Protein AF-A0A6H1Z7C5-F1 (afdb_monomer_lite)

pLDDT: mean 90.05, std 9.78, range [38.94, 96.81]

Organism: NCBI:txid1070528

Foldseek 3Di:
DFDWDKDFDADPVRDGPQKIFIARPVVRDTPDIGNDPVVSVVVNVVVVVVVVVVVVVVVVVVVVLVCCCVVVVDDPVVVVVVCVVPVPD

Radius of gyration: 20.12 Å; chains: 1; bounding box: 49×24×47 Å

Sequence (89 aa):
MVKMGIHYEQDDAGVLTGKVQVVDEDLDIVLDTFDTEEEAETEMAKLQAEFDRNDKVQAEYLEWETACLTRHEISKDDLREYLVNVVVI

Secondary structure (DSSP, 8-state):
---EEEEEEE-TTS-EEEEEEEEETTTTEEEEEESSHHHHHHHHHHHHHHHHHHHHHHHHHHHHHHHHHHHHT--HHHHHHHHHHHS--

Structure (mmCIF, N/CA/C/O backbone):
data_AF-A0A6H1Z7C5-F1
#
_entry.id   AF-A0A6H1Z7C5-F1
#
loop_
_atom_site.group_PDB
_atom_site.id
_atom_site.type_symbol
_atom_site.label_atom_id
_atom_site.label_alt_id
_atom_site.label_comp_id
_atom_site.label_asym_id
_atom_site.label_entity_id
_atom_site.label_seq_id
_atom_site.pdbx_PDB_ins_code
_atom_site.Cartn_x
_atom_site.Cartn_y
_atom_site.Cartn_z
_atom_site.occupancy
_atom_site.B_iso_or_equiv
_atom_site.auth_seq_id
_atom_site.auth_comp_id
_atom_site.auth_asym_id
_atom_site.auth_atom_id
_atom_site.pdbx_PDB_model_num
ATOM 1 N N . MET A 1 1 ? 0.391 6.983 -4.504 1.00 68.81 1 MET A N 1
ATOM 2 C CA . MET A 1 1 ? 0.108 7.137 -3.067 1.00 68.81 1 MET A CA 1
ATOM 3 C C . MET A 1 1 ? -1.339 6.777 -2.821 1.00 68.81 1 MET A C 1
ATOM 5 O O . MET A 1 1 ? -2.218 7.470 -3.320 1.00 68.81 1 MET A O 1
ATOM 9 N N . VAL A 1 2 ? -1.551 5.657 -2.134 1.00 82.69 2 VAL A N 1
ATOM 10 C CA . VAL A 1 2 ? -2.880 5.183 -1.739 1.00 82.69 2 VAL A CA 1
ATOM 11 C C . VAL A 1 2 ? -3.461 6.106 -0.666 1.00 82.69 2 VAL A C 1
ATOM 13 O O . VAL A 1 2 ? -2.705 6.644 0.150 1.00 82.69 2 VAL A O 1
ATOM 16 N N . LYS A 1 3 ? -4.779 6.299 -0.661 1.00 91.00 3 LYS A N 1
ATOM 17 C CA . LYS A 1 3 ? -5.474 7.040 0.390 1.00 91.00 3 LYS A CA 1
ATOM 18 C C . LYS A 1 3 ? -6.102 6.049 1.365 1.00 91.00 3 LYS A C 1
ATOM 20 O O . LYS A 1 3 ? -7.065 5.382 1.014 1.00 91.00 3 LYS A O 1
ATOM 25 N N . MET A 1 4 ? -5.547 5.937 2.571 1.00 93.88 4 MET A N 1
ATOM 26 C CA . MET A 1 4 ? -6.078 5.028 3.592 1.00 93.88 4 MET A CA 1
ATOM 27 C C . MET A 1 4 ? -6.879 5.753 4.667 1.00 93.88 4 MET A C 1
ATOM 29 O O . MET A 1 4 ? -6.516 6.858 5.079 1.00 93.88 4 MET A O 1
ATOM 33 N N . GLY A 1 5 ? -7.935 5.090 5.134 1.00 93.75 5 GLY A N 1
ATOM 34 C CA . GLY A 1 5 ? -8.815 5.549 6.201 1.00 93.75 5 GLY A CA 1
ATOM 35 C C . GLY A 1 5 ? -9.100 4.450 7.223 1.00 93.75 5 GLY A C 1
ATOM 36 O O . GLY A 1 5 ? -9.001 3.259 6.924 1.00 93.75 5 GLY A O 1
ATOM 37 N N . ILE A 1 6 ? -9.460 4.864 8.438 1.00 95.69 6 ILE A N 1
ATOM 38 C CA . ILE A 1 6 ? -9.911 3.974 9.511 1.00 95.69 6 ILE A CA 1
ATOM 39 C C . ILE A 1 6 ? -11.428 4.083 9.640 1.00 95.69 6 ILE A C 1
ATOM 41 O O . ILE A 1 6 ? -11.975 5.175 9.808 1.00 95.69 6 ILE A O 1
ATOM 45 N N . HIS A 1 7 ? -12.103 2.939 9.601 1.00 94.44 7 HIS A N 1
ATOM 46 C CA . HIS A 1 7 ? -13.552 2.835 9.713 1.00 94.44 7 HIS A CA 1
ATOM 47 C C . HIS A 1 7 ? -13.938 1.810 10.770 1.00 94.44 7 HIS A C 1
ATOM 49 O O . HIS A 1 7 ? -13.258 0.813 10.963 1.00 94.44 7 HIS A O 1
ATOM 55 N N . TYR A 1 8 ? -15.051 2.030 11.460 1.00 94.56 8 TYR A N 1
ATOM 56 C CA . TYR A 1 8 ? -15.587 1.022 12.368 1.00 94.56 8 TYR A CA 1
ATOM 57 C C . TYR A 1 8 ? -16.466 0.051 11.584 1.00 94.56 8 TYR A C 1
ATOM 59 O O . TYR A 1 8 ? -17.381 0.488 10.881 1.00 94.56 8 TYR A O 1
ATOM 67 N N . GLU A 1 9 ? -16.199 -1.247 11.718 1.00 94.88 9 GLU A N 1
ATOM 68 C CA . GLU A 1 9 ? -16.947 -2.286 11.012 1.00 94.88 9 GLU A CA 1
ATOM 69 C C . GLU A 1 9 ? -18.419 -2.272 11.444 1.00 94.88 9 GLU A C 1
ATOM 71 O O . GLU A 1 9 ? -18.752 -2.174 12.633 1.00 94.88 9 GLU A O 1
ATOM 76 N N . GLN A 1 10 ? -19.298 -2.397 10.453 1.00 94.06 10 GLN A N 1
ATOM 77 C CA . GLN A 1 10 ? -20.737 -2.533 10.627 1.00 94.06 10 GLN A CA 1
ATOM 78 C C . GLN A 1 10 ? -21.205 -3.870 10.057 1.00 94.06 10 GLN A C 1
ATOM 80 O O . GLN A 1 10 ? -20.726 -4.303 9.011 1.00 94.06 10 GLN A O 1
ATOM 85 N N . ASP A 1 11 ? -22.150 -4.511 10.742 1.00 90.69 11 ASP A N 1
ATOM 86 C CA . ASP A 1 11 ? -22.857 -5.671 10.204 1.00 90.69 11 ASP A CA 1
ATOM 87 C C . ASP A 1 11 ? -23.881 -5.271 9.122 1.00 90.69 11 ASP A C 1
ATOM 89 O O . ASP A 1 11 ? -24.121 -4.090 8.855 1.00 90.69 11 ASP A O 1
ATOM 93 N N . ASP A 1 12 ? -24.544 -6.264 8.525 1.00 92.25 12 ASP A N 1
ATOM 94 C CA . ASP A 1 12 ? -25.573 -6.052 7.493 1.00 92.25 12 ASP A CA 1
ATOM 95 C C . ASP A 1 12 ? -26.779 -5.218 7.981 1.00 92.25 12 ASP A C 1
ATOM 97 O O . ASP A 1 12 ? -27.582 -4.742 7.176 1.00 92.25 12 ASP A O 1
ATOM 101 N N . ALA A 1 13 ? -26.937 -5.049 9.298 1.00 92.31 13 ALA A N 1
ATOM 102 C CA . ALA A 1 13 ? -27.971 -4.229 9.919 1.00 92.31 13 ALA A CA 1
ATOM 103 C C . ALA A 1 13 ? -27.482 -2.808 10.274 1.00 92.31 13 ALA A C 1
ATOM 105 O O . ALA A 1 13 ? -28.266 -2.012 10.800 1.00 92.31 13 ALA A O 1
ATOM 106 N N . GLY A 1 14 ? -26.222 -2.470 9.976 1.00 90.75 14 GLY A N 1
ATOM 107 C CA . GLY A 1 14 ? -25.603 -1.181 10.293 1.00 90.75 14 GLY A CA 1
ATOM 108 C C . GLY A 1 14 ? -25.164 -1.048 11.755 1.00 90.75 14 GLY A C 1
ATOM 109 O O . GLY A 1 14 ? -24.969 0.069 12.239 1.00 90.75 14 GLY A O 1
ATOM 110 N N . VAL A 1 15 ? -25.051 -2.157 12.490 1.00 92.88 15 VAL A N 1
ATOM 111 C CA . VAL A 1 15 ? -24.639 -2.174 13.898 1.00 92.88 15 VAL A CA 1
ATOM 112 C C . VAL A 1 15 ? -23.128 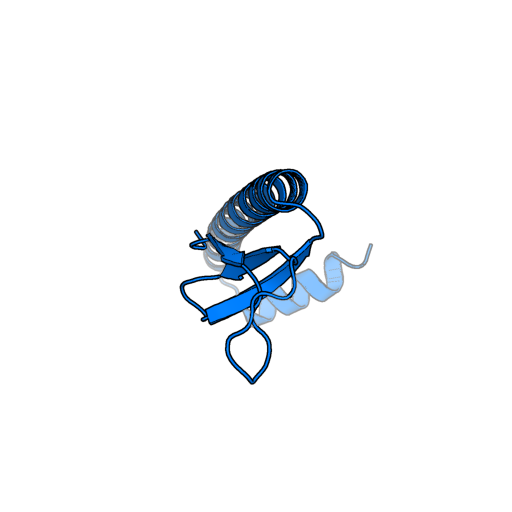-2.347 13.990 1.00 92.88 15 VAL A C 1
ATOM 114 O O . VAL A 1 15 ? -22.553 -3.215 13.340 1.00 92.88 15 VAL A O 1
ATOM 117 N N . LEU A 1 16 ? -22.484 -1.535 14.835 1.00 93.12 16 LEU A N 1
ATOM 118 C CA . LEU A 1 16 ? -21.047 -1.629 15.089 1.00 93.12 16 LEU A CA 1
ATOM 119 C C . LEU A 1 16 ? -20.692 -2.992 15.695 1.00 93.12 16 LEU A C 1
ATOM 121 O O . LEU A 1 16 ? -21.203 -3.351 16.759 1.00 93.12 16 LEU A O 1
ATOM 125 N N . THR A 1 17 ? -19.773 -3.714 15.059 1.00 92.50 17 THR A N 1
ATOM 126 C CA . THR A 1 17 ? -19.306 -5.031 15.532 1.00 92.50 17 THR A CA 1
ATOM 127 C C . THR A 1 17 ? -18.257 -4.914 16.642 1.00 92.50 17 THR A C 1
ATOM 129 O O . THR A 1 17 ? -17.971 -5.884 17.347 1.00 92.50 17 THR A O 1
ATOM 132 N N . GLY A 1 18 ? -17.687 -3.717 16.807 1.00 91.38 18 GLY A N 1
ATOM 133 C CA . GLY A 1 18 ? -16.554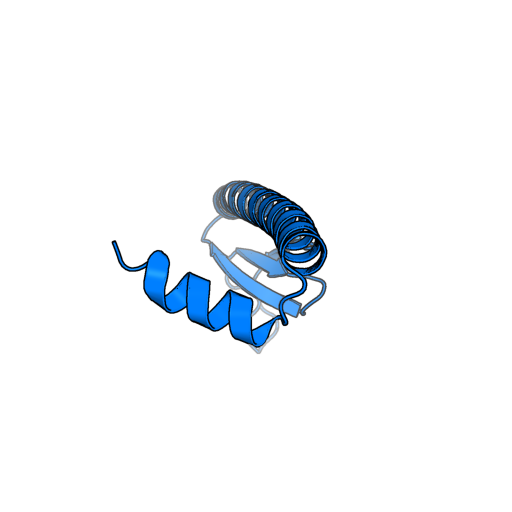 -3.451 17.689 1.00 91.38 18 GLY A CA 1
ATOM 134 C C . GLY A 1 18 ? -15.191 -3.696 17.038 1.00 91.38 18 GLY A C 1
ATOM 135 O O . GLY A 1 18 ? -14.187 -3.534 17.722 1.00 91.38 18 GLY A O 1
ATOM 136 N N . LYS A 1 19 ? -15.144 -4.066 15.751 1.00 94.62 19 LYS A N 1
ATOM 137 C CA . LYS A 1 19 ? -13.904 -4.151 14.971 1.00 94.62 19 LYS A CA 1
ATOM 138 C C . LYS A 1 19 ? -13.614 -2.845 14.235 1.00 94.62 19 LYS A C 1
ATOM 140 O O . LYS A 1 19 ? -14.518 -2.052 13.958 1.00 94.62 19 LYS A O 1
ATOM 145 N N . VAL A 1 20 ? -12.347 -2.644 13.901 1.00 96.69 20 VAL A N 1
ATOM 146 C CA . VAL A 1 20 ? -11.835 -1.457 13.214 1.00 96.69 20 VAL A CA 1
ATOM 147 C C . VAL A 1 20 ? -11.166 -1.885 11.912 1.00 96.69 20 VAL A C 1
ATOM 149 O O . VAL A 1 20 ? -10.342 -2.785 11.907 1.00 96.69 20 VAL A O 1
ATOM 152 N N . GLN A 1 21 ? -11.521 -1.263 10.799 1.00 96.81 21 GLN A N 1
ATOM 153 C CA . GLN A 1 21 ? -11.069 -1.591 9.453 1.00 96.81 21 GLN A CA 1
ATOM 154 C C . GLN A 1 21 ? -10.119 -0.519 8.937 1.00 96.81 21 GLN A C 1
ATOM 156 O O . GLN A 1 21 ? -10.403 0.673 9.055 1.00 96.81 21 GLN A O 1
ATOM 161 N N . VAL A 1 22 ? -9.022 -0.952 8.321 1.00 95.75 22 VAL A N 1
ATOM 162 C CA . VAL A 1 22 ? -8.185 -0.093 7.479 1.00 95.75 22 VAL A CA 1
ATOM 163 C C . VAL A 1 22 ? -8.657 -0.272 6.041 1.00 95.75 22 VAL A C 1
ATOM 165 O O . VAL A 1 22 ? -8.730 -1.397 5.544 1.00 95.75 22 VAL A O 1
ATOM 168 N N . VAL A 1 23 ? -9.000 0.828 5.382 1.00 95.50 23 VAL A N 1
ATOM 169 C CA . VAL A 1 23 ? -9.650 0.844 4.066 1.00 95.50 23 VAL A CA 1
ATOM 170 C C . VAL A 1 23 ? -8.802 1.652 3.096 1.00 95.50 23 VAL A C 1
ATOM 172 O O . VAL A 1 23 ? -8.297 2.711 3.459 1.00 95.50 23 VAL A O 1
ATOM 175 N N . ASP A 1 24 ? -8.659 1.168 1.866 1.00 93.38 24 ASP A N 1
ATOM 176 C CA . ASP A 1 24 ? -8.245 1.991 0.729 1.00 93.38 24 ASP A CA 1
ATOM 177 C C . ASP A 1 24 ? -9.475 2.764 0.239 1.00 93.38 24 ASP A C 1
ATOM 179 O O . ASP A 1 24 ? -10.403 2.191 -0.334 1.00 93.38 24 ASP A O 1
ATOM 183 N N . GLU A 1 25 ? -9.496 4.065 0.513 1.00 91.81 25 GLU A N 1
ATOM 184 C CA . GLU A 1 25 ? -10.630 4.947 0.236 1.00 91.81 25 GLU A CA 1
ATOM 185 C C . GLU A 1 25 ? -10.840 5.202 -1.261 1.00 91.81 25 GLU A C 1
ATOM 187 O O . GLU A 1 25 ? -11.940 5.579 -1.666 1.00 91.81 25 GLU A O 1
ATOM 192 N N . ASP A 1 26 ? -9.806 5.030 -2.088 1.00 92.19 26 ASP A N 1
ATOM 193 C CA . ASP A 1 26 ? -9.914 5.251 -3.531 1.00 92.19 26 ASP A CA 1
ATOM 194 C C . ASP A 1 26 ? -10.549 4.040 -4.225 1.00 92.19 26 ASP A C 1
ATOM 196 O O . ASP A 1 26 ? -11.300 4.191 -5.194 1.00 92.19 26 ASP A O 1
ATOM 200 N N . LEU A 1 27 ? -10.246 2.837 -3.731 1.00 89.38 27 LEU A N 1
ATOM 201 C CA . LEU A 1 27 ? -10.767 1.577 -4.263 1.00 89.38 27 LEU A CA 1
ATOM 202 C C . LEU A 1 27 ? -11.989 1.045 -3.504 1.00 89.38 27 LEU A C 1
ATOM 204 O O . LEU A 1 27 ? -12.605 0.091 -3.979 1.00 89.38 27 LEU A O 1
ATOM 208 N N . ASP A 1 28 ? -12.346 1.660 -2.374 1.00 89.50 28 ASP A N 1
ATOM 209 C CA . ASP A 1 28 ? -13.417 1.221 -1.469 1.00 89.50 28 ASP A CA 1
ATOM 210 C C . ASP A 1 28 ? -13.243 -0.253 -1.053 1.00 89.50 28 ASP A C 1
ATOM 212 O O . ASP A 1 28 ? -14.175 -1.060 -1.078 1.00 89.50 28 ASP A O 1
ATOM 216 N N . ILE A 1 29 ? -11.999 -0.631 -0.729 1.00 93.00 29 ILE A N 1
ATOM 217 C CA . ILE A 1 29 ? -11.645 -1.993 -0.307 1.00 93.00 29 ILE A CA 1
ATOM 218 C C . ILE A 1 29 ? -11.096 -2.002 1.113 1.00 93.00 29 ILE A C 1
ATOM 220 O O . ILE A 1 29 ? -10.231 -1.207 1.479 1.00 93.00 29 ILE A O 1
ATOM 224 N N . VAL A 1 30 ? -11.560 -2.963 1.908 1.00 94.12 30 VAL A N 1
ATOM 225 C CA . VAL A 1 30 ? -10.969 -3.258 3.215 1.00 94.12 30 VAL A CA 1
ATOM 226 C C . VAL A 1 30 ? -9.622 -3.938 2.987 1.00 94.12 30 VAL A C 1
ATOM 228 O O . VAL A 1 30 ? -9.553 -4.986 2.342 1.00 94.12 30 VAL A O 1
ATOM 231 N N . LEU A 1 31 ? -8.558 -3.334 3.512 1.00 93.31 31 LEU A N 1
ATOM 232 C CA . LEU A 1 31 ? -7.209 -3.893 3.487 1.00 93.31 31 LEU A CA 1
ATOM 233 C C . LEU A 1 31 ? -7.024 -4.899 4.623 1.00 93.31 31 LEU A C 1
ATOM 235 O O . LEU A 1 31 ? -6.493 -5.983 4.391 1.00 93.31 31 LEU A O 1
ATOM 239 N N . ASP A 1 32 ? -7.481 -4.547 5.829 1.00 95.69 32 ASP A N 1
ATOM 240 C CA . A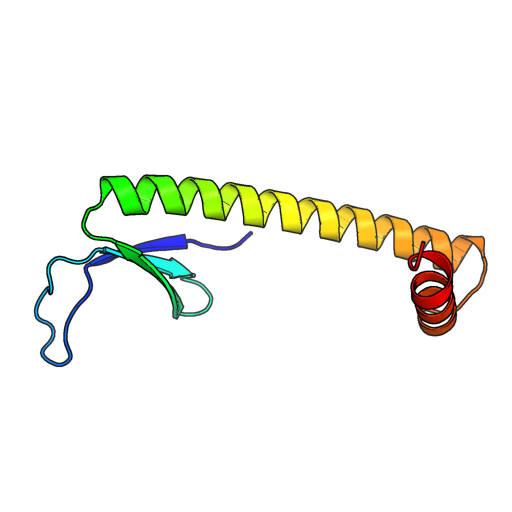SP A 1 32 ? -7.425 -5.422 7.002 1.00 95.69 32 ASP A CA 1
ATOM 241 C C . ASP A 1 32 ? -8.415 -4.982 8.103 1.00 95.69 32 ASP A C 1
ATOM 243 O O . ASP A 1 32 ? -8.989 -3.890 8.041 1.00 95.69 32 ASP A O 1
ATOM 247 N N . THR A 1 33 ? -8.649 -5.838 9.102 1.00 95.62 33 THR A N 1
ATOM 248 C CA . THR A 1 33 ? -9.587 -5.621 10.219 1.00 95.62 33 THR A CA 1
ATOM 249 C C . THR A 1 33 ? -8.961 -6.002 11.564 1.00 95.62 33 THR A C 1
ATOM 251 O O . THR A 1 33 ? -8.404 -7.085 11.719 1.00 95.62 33 THR A O 1
ATOM 254 N N . PHE A 1 34 ? -9.118 -5.136 12.563 1.00 96.44 34 PHE A N 1
ATOM 255 C CA . PHE A 1 34 ? -8.456 -5.186 13.864 1.00 96.44 34 PHE A CA 1
ATOM 256 C C . PHE A 1 34 ? -9.442 -5.102 15.029 1.00 96.44 34 PHE A C 1
ATOM 258 O O . PHE A 1 34 ? -10.599 -4.698 14.877 1.00 96.44 34 PHE A O 1
ATOM 265 N N . ASP A 1 35 ? -8.961 -5.465 16.218 1.00 95.31 35 ASP A N 1
ATOM 266 C CA . ASP A 1 35 ? -9.752 -5.435 17.449 1.00 95.31 35 ASP A CA 1
ATOM 267 C C . ASP A 1 35 ? -9.755 -4.047 18.095 1.00 95.31 35 ASP A C 1
ATOM 269 O O . ASP A 1 35 ? -10.676 -3.715 18.843 1.00 95.31 35 ASP A O 1
ATOM 273 N N . THR A 1 36 ? -8.731 -3.237 17.818 1.00 95.94 36 THR A N 1
ATOM 274 C CA . THR A 1 36 ? -8.553 -1.913 18.416 1.00 95.94 36 THR A CA 1
ATOM 275 C C . THR A 1 36 ? -8.129 -0.865 17.390 1.00 95.94 36 THR A C 1
ATOM 277 O O . THR A 1 36 ? -7.513 -1.172 16.370 1.00 95.94 36 THR A O 1
ATOM 280 N N . GLU A 1 37 ? -8.438 0.400 17.685 1.00 94.69 37 GLU A N 1
ATOM 281 C CA . GLU A 1 37 ? -8.006 1.542 16.869 1.00 94.69 37 GLU A CA 1
ATOM 282 C C . GLU A 1 37 ? -6.478 1.703 16.885 1.00 94.69 37 GLU A C 1
ATOM 284 O O . GLU A 1 37 ? -5.886 1.954 15.844 1.00 94.69 37 GLU A O 1
ATOM 289 N N . GLU A 1 38 ? -5.820 1.451 18.021 1.00 96.56 38 GLU A N 1
ATOM 290 C CA . GLU A 1 38 ? -4.355 1.531 18.147 1.00 96.56 38 GLU A CA 1
ATOM 291 C C . GLU A 1 38 ? -3.627 0.514 17.245 1.00 96.56 38 GLU A C 1
ATOM 293 O O . GLU A 1 38 ? -2.617 0.839 16.610 1.00 96.56 38 GLU A O 1
ATOM 298 N N . GLU A 1 39 ? -4.147 -0.716 17.150 1.00 95.94 39 GLU A N 1
ATOM 299 C CA . GLU A 1 39 ? -3.634 -1.727 16.217 1.00 95.94 39 GLU A CA 1
ATOM 300 C C . GLU A 1 39 ? -3.846 -1.293 14.763 1.00 95.94 39 GLU A C 1
ATOM 302 O O . GLU A 1 39 ? -2.904 -1.344 13.970 1.00 95.94 39 GLU A O 1
ATOM 307 N N . ALA A 1 40 ? -5.045 -0.800 14.434 1.00 95.06 40 ALA A N 1
ATOM 308 C CA . ALA A 1 40 ? -5.372 -0.325 13.094 1.00 95.06 40 ALA A CA 1
ATOM 309 C C . ALA A 1 40 ? -4.486 0.854 12.660 1.00 95.06 40 ALA A C 1
ATOM 311 O O . ALA A 1 40 ? -3.961 0.848 11.550 1.00 95.06 40 ALA A O 1
ATOM 312 N N . GLU A 1 41 ? -4.252 1.837 13.533 1.00 95.81 41 GLU A N 1
ATOM 313 C CA . GLU A 1 41 ? -3.352 2.967 13.271 1.00 95.81 41 GLU A CA 1
ATOM 314 C C . GLU A 1 41 ? -1.906 2.509 13.042 1.00 95.81 41 GLU A C 1
ATOM 316 O O . GLU A 1 41 ? -1.231 2.979 12.120 1.00 95.81 41 GLU A O 1
ATOM 321 N N . THR A 1 42 ? -1.431 1.566 13.860 1.00 95.88 42 THR A N 1
ATOM 322 C CA . THR A 1 42 ? -0.069 1.031 13.757 1.00 95.88 42 THR A CA 1
ATOM 323 C C . THR A 1 42 ? 0.142 0.284 12.442 1.00 95.88 42 THR A C 1
ATOM 325 O O . THR A 1 42 ? 1.162 0.483 11.775 1.00 95.88 42 THR A O 1
ATOM 328 N N . GLU A 1 43 ? -0.804 -0.570 12.052 1.00 94.38 43 GLU A N 1
ATOM 329 C CA . GLU A 1 43 ? -0.722 -1.310 10.792 1.00 94.38 43 GLU A CA 1
ATOM 330 C C . GLU A 1 43 ? -0.953 -0.407 9.578 1.00 94.38 43 GLU A C 1
ATOM 332 O O . GLU A 1 43 ? -0.212 -0.512 8.602 1.00 94.38 43 GLU A O 1
ATOM 337 N N . MET A 1 44 ? -1.865 0.567 9.65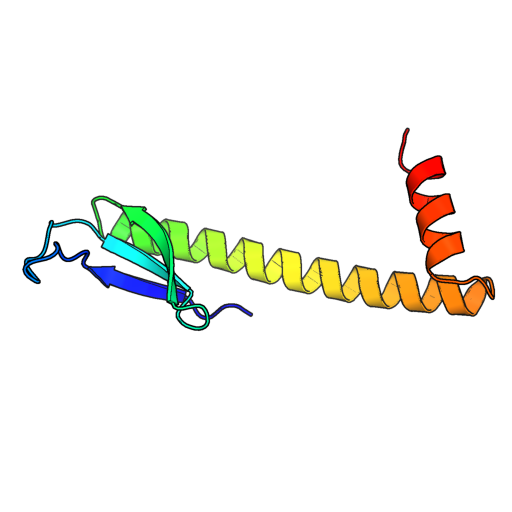4 1.00 94.88 44 MET A N 1
ATOM 338 C CA . MET A 1 44 ? -2.048 1.574 8.603 1.00 94.88 44 MET A CA 1
ATOM 339 C C . MET A 1 44 ? -0.746 2.337 8.324 1.00 94.88 44 MET A C 1
ATOM 341 O O . MET A 1 44 ? -0.376 2.534 7.167 1.00 94.88 44 MET A O 1
ATOM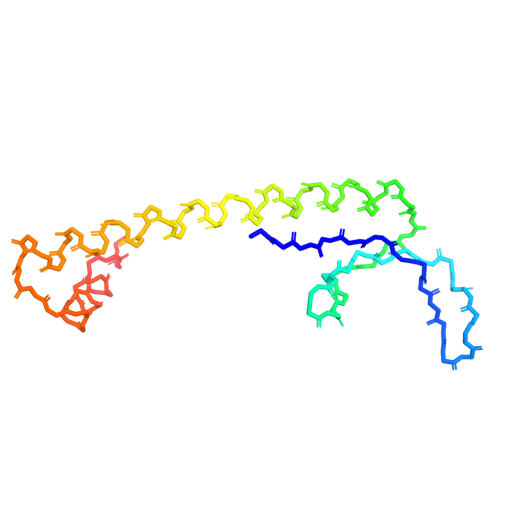 345 N N . ALA A 1 45 ? 0.005 2.720 9.362 1.00 94.44 45 ALA A N 1
ATOM 346 C CA . ALA A 1 45 ? 1.294 3.386 9.184 1.00 94.44 45 ALA A CA 1
ATOM 347 C C . ALA A 1 45 ? 2.336 2.489 8.485 1.00 94.44 45 ALA A C 1
ATOM 349 O O . ALA A 1 45 ? 3.109 2.967 7.649 1.00 94.44 45 ALA A O 1
ATOM 350 N N . LYS A 1 46 ? 2.356 1.185 8.795 1.00 94.56 46 LYS A N 1
ATOM 351 C CA . LYS A 1 46 ? 3.242 0.213 8.130 1.00 94.56 46 LYS A CA 1
ATOM 352 C C . LYS A 1 46 ? 2.855 0.009 6.669 1.00 94.56 46 LYS A C 1
ATOM 354 O O . LYS A 1 46 ? 3.735 0.054 5.810 1.00 94.56 46 LYS A O 1
ATOM 359 N N . LEU A 1 47 ? 1.561 -0.156 6.394 1.00 93.44 47 LEU A N 1
ATOM 360 C CA . LEU A 1 47 ? 1.023 -0.263 5.040 1.00 93.44 47 LEU A CA 1
ATOM 361 C C . LEU A 1 47 ? 1.377 0.980 4.223 1.00 93.44 47 LEU A C 1
ATOM 363 O O . LEU A 1 47 ? 1.851 0.852 3.098 1.00 93.44 47 LEU A O 1
ATOM 367 N N . GLN A 1 48 ? 1.258 2.177 4.805 1.00 92.50 48 GLN A N 1
ATOM 368 C CA . GLN A 1 48 ? 1.593 3.421 4.111 1.00 92.50 48 GLN A CA 1
ATOM 369 C C . GLN A 1 48 ? 3.071 3.444 3.727 1.00 92.50 48 GLN A C 1
ATOM 371 O O . GLN A 1 48 ? 3.408 3.728 2.580 1.00 92.50 48 GLN A O 1
ATOM 376 N N . ALA A 1 49 ? 3.956 3.086 4.660 1.00 93.44 49 ALA A N 1
ATOM 377 C CA . ALA A 1 49 ? 5.389 3.023 4.394 1.00 93.44 49 ALA A CA 1
ATOM 378 C C . ALA A 1 49 ? 5.741 1.983 3.314 1.00 93.44 49 ALA A C 1
ATOM 380 O O . ALA A 1 49 ? 6.664 2.192 2.525 1.00 93.44 49 ALA A O 1
ATOM 381 N N . GLU A 1 50 ? 5.018 0.863 3.262 1.00 93.12 50 GLU A N 1
ATOM 382 C CA . GLU A 1 50 ? 5.168 -0.144 2.215 1.00 93.12 50 GLU A CA 1
ATOM 383 C C . GLU A 1 50 ? 4.693 0.360 0.848 1.00 93.12 50 GLU A C 1
ATOM 385 O O . GLU A 1 50 ? 5.432 0.214 -0.128 1.00 93.12 50 GLU A O 1
ATOM 390 N N . PHE A 1 51 ? 3.523 0.996 0.770 1.00 91.56 51 PHE A N 1
ATOM 391 C CA . PHE A 1 51 ? 3.039 1.608 -0.467 1.00 91.56 51 PHE A CA 1
ATOM 392 C C . PHE A 1 51 ? 3.993 2.692 -0.968 1.00 91.56 51 PHE A C 1
ATOM 394 O O . PHE A 1 51 ? 4.369 2.670 -2.136 1.00 91.56 51 PHE A O 1
ATOM 401 N N . ASP A 1 52 ? 4.478 3.568 -0.088 1.00 92.12 52 ASP A N 1
ATOM 402 C CA . ASP A 1 52 ? 5.431 4.621 -0.450 1.00 92.12 52 ASP A CA 1
ATOM 403 C C . ASP A 1 52 ? 6.760 4.033 -0.958 1.00 92.12 52 ASP A C 1
ATOM 405 O O . ASP A 1 52 ? 7.347 4.513 -1.934 1.00 92.12 52 ASP A O 1
ATOM 409 N N . ARG A 1 53 ? 7.242 2.955 -0.322 1.00 93.38 53 ARG A N 1
ATOM 410 C CA . ARG A 1 53 ? 8.428 2.219 -0.780 1.00 93.38 53 ARG A CA 1
ATOM 411 C C . ARG A 1 53 ? 8.192 1.603 -2.157 1.00 93.38 53 ARG A C 1
ATOM 413 O O . ARG A 1 53 ? 9.072 1.692 -3.010 1.00 93.38 53 ARG A O 1
ATOM 420 N N . ASN A 1 54 ? 7.040 0.977 -2.373 1.00 91.75 54 ASN A N 1
ATOM 421 C CA . ASN A 1 54 ? 6.708 0.321 -3.633 1.00 91.75 54 ASN A CA 1
ATOM 422 C C . ASN A 1 54 ? 6.539 1.345 -4.769 1.00 91.75 54 ASN A C 1
ATOM 424 O O . ASN A 1 54 ? 7.103 1.132 -5.840 1.00 91.75 54 ASN A O 1
ATOM 428 N N . ASP A 1 55 ? 5.881 2.481 -4.514 1.00 91.94 55 ASP A N 1
ATOM 429 C CA . ASP A 1 55 ? 5.758 3.606 -5.453 1.00 91.94 55 ASP A CA 1
ATOM 430 C C . ASP A 1 55 ? 7.146 4.105 -5.888 1.00 91.94 55 ASP A C 1
ATOM 432 O O . ASP A 1 55 ? 7.412 4.305 -7.077 1.00 91.94 55 ASP A O 1
ATOM 436 N N . LYS A 1 56 ? 8.072 4.247 -4.931 1.00 93.56 56 LYS A N 1
ATOM 437 C CA . LYS A 1 56 ? 9.454 4.643 -5.216 1.00 93.56 56 LYS A CA 1
ATOM 438 C C . LYS A 1 56 ? 10.193 3.603 -6.062 1.00 93.56 56 LYS A C 1
ATOM 440 O O . LYS A 1 56 ? 10.813 3.965 -7.059 1.00 93.56 56 LYS A O 1
ATOM 445 N N . VAL A 1 57 ? 10.128 2.326 -5.685 1.00 91.94 57 VAL A N 1
ATOM 446 C CA . VAL A 1 57 ? 10.784 1.234 -6.428 1.00 91.94 57 VAL A CA 1
ATOM 447 C C . VAL A 1 57 ? 10.234 1.140 -7.849 1.00 91.94 57 VAL A C 1
ATOM 449 O O . VAL A 1 57 ? 10.997 0.958 -8.795 1.00 91.94 57 VAL A O 1
ATOM 452 N N . GLN A 1 58 ? 8.923 1.302 -8.021 1.00 91.25 58 GLN A N 1
ATOM 453 C CA . GLN A 1 58 ? 8.295 1.302 -9.334 1.00 91.25 58 GLN A CA 1
ATOM 454 C C . GLN A 1 58 ? 8.790 2.472 -10.192 1.00 91.25 58 GLN A C 1
ATOM 456 O O . GLN A 1 58 ? 9.105 2.266 -11.363 1.00 91.25 58 GLN A O 1
ATOM 461 N N . ALA A 1 59 ? 8.902 3.677 -9.627 1.00 93.06 59 ALA A N 1
ATOM 462 C CA . ALA A 1 59 ? 9.453 4.827 -10.341 1.00 93.06 59 ALA A CA 1
ATOM 463 C C . ALA A 1 59 ? 10.910 4.586 -10.779 1.00 93.06 59 ALA A C 1
ATOM 465 O O . ALA A 1 59 ? 11.230 4.762 -11.954 1.00 93.06 59 ALA A O 1
ATOM 466 N N . GLU A 1 60 ? 11.764 4.099 -9.872 1.00 94.12 60 GLU A N 1
ATOM 467 C CA . GLU A 1 60 ? 13.161 3.751 -10.177 1.00 94.12 60 GLU A CA 1
ATOM 468 C C . GLU A 1 60 ? 13.256 2.667 -11.263 1.00 94.12 60 GLU A C 1
ATOM 470 O O . GLU A 1 60 ? 14.073 2.763 -12.182 1.00 94.12 60 GLU A O 1
ATOM 475 N N . TYR A 1 61 ? 12.386 1.655 -11.205 1.00 89.94 61 TYR A N 1
ATOM 476 C CA . TYR A 1 61 ? 12.320 0.609 -12.220 1.00 89.94 61 TYR A CA 1
ATOM 477 C C . TYR A 1 61 ? 11.889 1.158 -13.585 1.00 89.94 61 TYR A C 1
ATOM 479 O O . TYR A 1 61 ? 12.472 0.776 -14.596 1.00 89.94 61 TYR A O 1
ATOM 487 N N . LEU A 1 62 ? 10.908 2.067 -13.644 1.00 91.50 62 LEU A N 1
ATOM 488 C CA . LEU A 1 62 ? 10.486 2.695 -14.901 1.00 91.50 62 LEU A CA 1
ATOM 489 C C . LEU A 1 62 ? 11.601 3.538 -15.531 1.00 91.50 62 LEU A C 1
ATOM 491 O O . LEU A 1 62 ? 11.782 3.507 -16.753 1.00 91.50 62 LEU A O 1
ATOM 495 N N . GLU A 1 63 ? 12.348 4.283 -14.716 1.00 94.38 63 GLU A N 1
ATOM 496 C CA . GLU A 1 63 ? 13.507 5.049 -15.180 1.00 94.38 63 GLU A CA 1
ATOM 497 C C . GLU A 1 63 ? 14.591 4.123 -15.738 1.00 94.38 63 GLU A C 1
ATOM 499 O O . GLU A 1 63 ? 15.079 4.332 -16.854 1.00 94.38 63 GLU A O 1
ATOM 504 N N . TRP A 1 64 ? 14.925 3.064 -14.996 1.00 93.56 64 TRP A N 1
ATOM 505 C CA . TRP A 1 64 ? 15.886 2.053 -15.425 1.00 93.56 64 TRP A CA 1
ATOM 506 C C . TRP A 1 64 ? 15.443 1.343 -16.712 1.00 93.56 64 TRP A C 1
ATOM 508 O O . TRP A 1 64 ? 16.230 1.252 -17.655 1.00 93.56 64 TRP A O 1
ATOM 518 N N . GLU A 1 65 ? 14.183 0.902 -16.791 1.00 91.12 65 GLU A N 1
ATOM 519 C CA . GLU A 1 65 ? 13.606 0.242 -17.966 1.00 91.12 65 GLU A CA 1
ATOM 520 C C . GLU A 1 65 ? 13.750 1.155 -19.188 1.00 91.12 65 GLU A C 1
ATOM 522 O O . GLU A 1 65 ? 14.311 0.756 -20.208 1.00 91.12 65 GLU A O 1
ATOM 527 N N . THR A 1 66 ? 13.328 2.414 -19.068 1.00 91.56 66 THR A N 1
ATOM 528 C CA . THR A 1 66 ? 13.405 3.398 -20.157 1.00 91.56 66 THR A CA 1
ATOM 529 C C . THR A 1 66 ? 14.846 3.629 -20.619 1.00 91.56 66 THR A C 1
ATOM 531 O O . THR A 1 66 ? 15.118 3.684 -21.826 1.00 91.56 66 THR A O 1
ATOM 534 N N . ALA A 1 67 ? 15.790 3.726 -19.679 1.00 92.00 67 ALA A N 1
ATOM 535 C CA . ALA A 1 67 ? 17.208 3.873 -19.985 1.00 92.00 67 ALA A CA 1
ATOM 536 C C . ALA A 1 67 ? 17.779 2.630 -20.687 1.00 92.00 67 ALA A C 1
ATOM 538 O O . ALA A 1 67 ? 18.536 2.772 -21.649 1.00 92.00 67 ALA A O 1
ATOM 539 N N . CYS A 1 68 ? 17.399 1.423 -20.258 1.00 90.56 68 CYS A N 1
ATOM 540 C CA . CYS A 1 68 ? 17.817 0.164 -20.874 1.00 90.56 68 CYS A CA 1
ATOM 541 C C . CYS A 1 68 ? 17.313 0.032 -22.313 1.00 90.56 68 CYS A C 1
ATOM 543 O O . CYS A 1 68 ? 18.115 -0.230 -23.210 1.00 90.56 68 CYS A O 1
ATOM 545 N N . LEU A 1 69 ? 16.021 0.279 -22.544 1.00 91.94 69 LEU A N 1
ATOM 546 C CA . LEU A 1 69 ? 15.422 0.236 -23.882 1.00 91.94 69 LEU A CA 1
ATOM 547 C C . LEU A 1 69 ? 16.123 1.209 -24.835 1.00 91.94 69 LEU A C 1
ATOM 549 O O . LEU A 1 69 ? 16.490 0.842 -25.948 1.00 91.94 69 LEU A O 1
ATOM 553 N N . THR A 1 70 ? 16.379 2.435 -24.367 1.00 91.69 70 THR A N 1
ATOM 554 C CA . THR A 1 70 ? 17.029 3.479 -25.171 1.00 91.69 70 THR A CA 1
ATOM 555 C C . THR A 1 70 ? 18.496 3.160 -25.450 1.00 91.69 70 THR A C 1
ATOM 557 O O . THR A 1 70 ? 18.953 3.286 -26.580 1.00 91.69 70 THR A O 1
ATOM 560 N N . ARG A 1 71 ? 19.257 2.745 -24.430 1.00 92.62 71 ARG A N 1
ATOM 561 C CA . ARG A 1 71 ? 20.700 2.491 -24.552 1.00 92.62 71 ARG A CA 1
A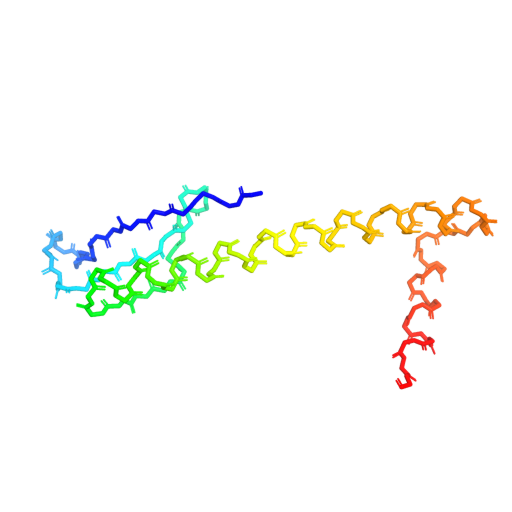TOM 562 C C . ARG A 1 71 ? 21.015 1.297 -25.446 1.00 92.62 71 ARG A C 1
ATOM 564 O O . ARG A 1 71 ? 22.051 1.299 -26.107 1.00 92.62 71 ARG A O 1
ATOM 571 N N . HIS A 1 72 ? 20.181 0.266 -25.388 1.00 89.56 72 HIS A N 1
ATOM 572 C CA . HIS A 1 72 ? 20.417 -0.989 -26.092 1.00 89.56 72 HIS A CA 1
ATOM 573 C C . HIS A 1 72 ? 19.618 -1.107 -27.391 1.00 89.56 72 HIS A C 1
ATOM 575 O O . HIS A 1 72 ? 19.816 -2.080 -28.109 1.00 89.56 72 HIS A O 1
ATOM 581 N N . GLU A 1 73 ? 18.761 -0.126 -27.698 1.00 93.19 73 GLU A N 1
ATOM 582 C CA . GLU A 1 73 ? 17.881 -0.122 -28.875 1.00 93.19 73 GLU A CA 1
ATOM 583 C C . GLU A 1 73 ? 17.024 -1.399 -28.972 1.00 93.19 73 GLU A C 1
ATOM 585 O O . GLU A 1 73 ? 16.744 -1.906 -30.056 1.00 93.19 73 GLU A O 1
ATOM 590 N N . ILE A 1 74 ? 16.614 -1.925 -27.814 1.00 90.25 74 ILE A N 1
ATOM 591 C CA . ILE A 1 74 ? 15.814 -3.149 -27.689 1.00 90.25 74 ILE A CA 1
ATOM 592 C C . ILE A 1 74 ? 14.356 -2.830 -27.366 1.00 90.25 74 ILE A C 1
ATOM 594 O O . ILE A 1 74 ? 14.032 -1.765 -26.832 1.00 90.25 74 ILE A O 1
ATOM 598 N N . SER A 1 75 ? 13.463 -3.772 -27.661 1.00 91.69 75 SER A N 1
ATOM 599 C CA . SER A 1 75 ? 12.055 -3.665 -27.289 1.00 91.69 75 SER A CA 1
ATOM 600 C C . SER A 1 75 ? 11.811 -4.062 -25.827 1.00 91.69 75 SER A C 1
ATOM 602 O O . SER A 1 75 ? 12.658 -4.660 -25.157 1.00 91.69 75 SER A O 1
ATOM 604 N N . LYS A 1 76 ? 10.608 -3.755 -25.321 1.00 87.75 76 LYS A N 1
ATOM 605 C CA . LYS A 1 76 ? 10.168 -4.219 -23.995 1.00 87.75 76 LYS A CA 1
ATOM 606 C C . LYS A 1 76 ? 10.127 -5.738 -23.890 1.00 87.75 76 LYS A C 1
ATOM 608 O O . LYS A 1 76 ? 10.406 -6.267 -22.819 1.00 87.75 76 LYS A O 1
ATOM 613 N N . ASP A 1 77 ? 9.783 -6.428 -24.972 1.00 90.50 77 ASP A N 1
ATOM 614 C CA . ASP A 1 77 ? 9.699 -7.886 -24.962 1.00 90.50 77 ASP A CA 1
ATOM 615 C C . ASP A 1 77 ? 11.098 -8.516 -24.934 1.00 90.50 77 ASP A C 1
ATOM 617 O O . ASP A 1 77 ? 11.319 -9.434 -24.148 1.00 90.50 77 ASP A O 1
ATOM 621 N N . ASP A 1 78 ? 12.070 -7.936 -25.647 1.00 89.38 78 ASP A N 1
ATOM 622 C CA . ASP A 1 78 ? 13.479 -8.358 -25.573 1.00 89.38 78 ASP A CA 1
ATOM 623 C C . ASP A 1 78 ? 14.051 -8.170 -24.156 1.00 89.38 78 ASP A C 1
ATOM 625 O O . ASP A 1 78 ? 14.749 -9.036 -23.625 1.00 89.38 78 ASP A O 1
ATOM 629 N N . LEU A 1 79 ? 13.733 -7.042 -23.504 1.00 88.81 79 LEU A N 1
ATOM 630 C CA . LEU A 1 79 ? 14.150 -6.781 -22.125 1.00 88.81 79 LEU A CA 1
ATOM 631 C C . LEU A 1 79 ? 13.497 -7.757 -21.136 1.00 88.81 79 LEU A C 1
ATOM 633 O O . LEU A 1 79 ? 14.161 -8.231 -20.214 1.00 88.81 79 LEU A O 1
ATOM 637 N N . ARG A 1 80 ? 12.211 -8.079 -21.321 1.00 86.31 80 ARG A N 1
ATOM 638 C CA . ARG A 1 80 ? 11.506 -9.082 -20.507 1.00 86.31 80 ARG A CA 1
ATOM 639 C C . ARG A 1 80 ? 12.130 -10.460 -20.662 1.00 86.31 80 ARG A C 1
ATOM 641 O O . ARG A 1 80 ? 12.366 -11.120 -19.655 1.00 86.31 80 ARG A O 1
ATOM 648 N N . GLU A 1 81 ? 12.422 -10.877 -21.891 1.00 86.19 81 GLU A N 1
ATOM 649 C CA . GLU A 1 81 ? 13.092 -12.148 -22.162 1.00 86.19 81 GLU A CA 1
ATOM 650 C C . GLU A 1 81 ? 14.474 -12.193 -21.498 1.00 86.19 81 GLU A C 1
ATOM 652 O O . GLU A 1 81 ? 14.814 -13.178 -20.841 1.00 86.19 81 GLU A O 1
ATOM 657 N N . TYR A 1 82 ? 15.246 -11.106 -21.575 1.00 84.50 82 TYR A N 1
ATOM 658 C CA . TYR A 1 82 ? 16.527 -10.999 -20.878 1.00 84.50 82 TYR A CA 1
ATOM 659 C C . TYR A 1 82 ? 16.374 -11.106 -19.355 1.00 84.50 82 TYR A C 1
ATOM 661 O O . TYR A 1 82 ? 17.077 -11.890 -18.723 1.00 84.50 82 TYR A O 1
ATOM 669 N N . LEU A 1 83 ? 15.445 -10.358 -18.754 1.00 83.75 83 LEU A N 1
ATOM 670 C CA . LEU A 1 83 ? 15.223 -10.378 -17.307 1.00 83.75 83 LEU A CA 1
ATOM 671 C C . LEU A 1 83 ? 14.790 -11.760 -16.815 1.00 83.75 83 LEU A C 1
ATOM 673 O O . LEU A 1 83 ? 15.338 -12.247 -15.833 1.00 83.75 83 LEU A O 1
ATOM 677 N N . VAL A 1 84 ? 13.876 -12.430 -17.515 1.00 80.50 84 VAL A N 1
ATOM 678 C CA . VAL A 1 84 ? 13.444 -13.790 -17.154 1.00 80.50 84 VAL A CA 1
ATOM 679 C C . VAL A 1 84 ? 14.596 -14.796 -17.265 1.00 80.50 84 VAL A C 1
ATOM 681 O O . VAL A 1 84 ? 14.686 -15.702 -16.444 1.00 80.50 84 VAL A O 1
ATOM 684 N N . ASN A 1 85 ? 15.502 -14.630 -18.231 1.00 74.44 85 ASN A N 1
ATOM 685 C CA . ASN A 1 85 ? 16.625 -15.549 -18.437 1.00 74.44 85 ASN A CA 1
ATOM 686 C C . ASN A 1 85 ? 17.861 -15.249 -17.566 1.00 74.44 85 ASN A C 1
ATOM 688 O O . ASN A 1 85 ? 18.664 -16.149 -17.335 1.00 74.44 85 ASN A O 1
ATOM 692 N N . VAL A 1 86 ? 18.036 -14.011 -17.090 1.00 64.31 86 VAL A N 1
ATOM 693 C CA . VAL A 1 86 ? 19.222 -13.577 -16.321 1.00 64.31 86 VAL A CA 1
ATOM 694 C C . VAL A 1 86 ? 18.945 -13.418 -14.822 1.00 64.31 86 VAL A C 1
ATOM 696 O O . VAL A 1 86 ? 19.864 -13.579 -14.026 1.00 64.31 86 VAL A O 1
ATOM 699 N N . VAL A 1 87 ? 17.699 -13.150 -14.411 1.00 54.84 87 VAL A N 1
ATOM 700 C CA . VAL A 1 87 ? 17.314 -12.999 -12.988 1.00 54.84 87 VAL A CA 1
ATOM 701 C C . VAL A 1 87 ? 17.050 -14.354 -12.304 1.00 54.84 87 VAL A C 1
ATOM 703 O O . VAL A 1 87 ? 16.910 -14.413 -11.087 1.00 54.84 87 VAL A O 1
ATOM 706 N N . VAL A 1 88 ? 17.056 -15.468 -13.045 1.00 45.00 88 VAL A N 1
ATOM 707 C CA . VAL A 1 88 ? 17.087 -16.828 -12.473 1.00 45.00 88 VAL A CA 1
ATOM 708 C C . VAL A 1 88 ? 18.542 -17.225 -12.174 1.00 45.00 88 VAL A C 1
ATOM 710 O O . VAL A 1 88 ? 19.121 -18.055 -12.873 1.00 45.00 88 VAL A O 1
ATOM 713 N N . ILE A 1 89 ? 19.150 -16.605 -11.155 1.00 38.94 89 ILE A N 1
ATOM 714 C CA . ILE A 1 89 ? 20.383 -17.058 -10.475 1.00 38.94 89 ILE A CA 1
ATOM 715 C C . ILE A 1 89 ? 20.226 -16.827 -8.974 1.00 38.94 89 ILE A C 1
ATOM 717 O O . ILE A 1 89 ? 19.866 -15.691 -8.594 1.00 38.94 89 ILE A O 1
#